Protein AF-A0AAD9Q6E2-F1 (afdb_monomer)

Secondary structure (DSSP, 8-state):
------SEE--TT-SS--EEEEEEEEEEEEEEEEE-EEETTEEEEEEEEEEEEE--TTS---EE-EETTEEPEEE--SSSS-EEEEEEEEEEEEEEEEEEEEESSS-EEEEEEEEEE-S-S--HHHHHHHHHTS--------------

Solvent-accessible surface area (backbone atoms only — not comparable to full-atom values): 8757 Å² total; per-residue (Å²): 136,87,74,78,84,72,50,52,65,47,61,70,86,53,90,79,48,69,52,77,49,74,65,90,45,56,28,31,38,35,34,40,35,38,22,23,29,76,56,101,86,51,67,20,17,38,30,25,30,34,43,34,33,13,75,41,89,83,80,44,80,69,42,70,44,58,58,97,86,38,80,41,73,43,83,50,29,94,50,56,57,75,31,77,46,79,49,94,59,45,69,20,20,27,44,33,45,32,68,74,42,51,43,60,85,35,49,18,33,28,77,48,81,39,65,50,68,49,87,81,54,79,46,71,68,57,56,50,50,62,61,70,70,52,78,81,76,81,78,82,86,82,83,90,86,88,87,131

Organism: Acropora cervicornis (NCBI:txid6130)

Mean predicted aligned error: 11.03 Å

Sequence (148 aa):
MGDWEDGWCSSVADTAPYFQVFFGYLTNVTAIETEGVVDGNTDAWVERYYLSTSNSSDQESFVNYTEGGELKIFEANENINGKNVSLNGTSAHYLRIHPVSYNGASACMRIALYGCDSEDFPSLGNLLQSVDDRPEKEENVFDPLYLG

Radius of gyration: 23.94 Å; Cα contacts (8 Å, |Δi|>4): 301; chains: 1; bounding box: 85×39×44 Å

Foldseek 3Di:
DDDDFQWDWDPLPDPKDKDKDFPQAFWKWWKKKKFWTDDDPDIKAQQKWWKWFAADNVPDDIDTDDDPNHRDMDGHDPGRGIDMDTDPIDTHRMMMIIGPDMPDSTHIIDMDIDTGGDPPDCPVVNVVVVVVPPDDPPDDDDDDDDDD

Nearest PDB structures (foldseek):
  1iqd-assembly1_C  TM=9.287E-01  e=1.037E-07  Homo sapiens
  6mf0-assembly2_A  TM=9.270E-01  e=3.379E-07  Sus scrofa
  4qdr-assembly1_A  TM=8.679E-01  e=3.969E-07  Homo sapiens
  4gz9-assembly1_A  TM=8.679E-01  e=4.662E-07  Mus musculus
  9eou-assembly1_A  TM=8.628E-01  e=1.691E-06  Homo sapiens

Structure (mmCIF, N/CA/C/O backbone):
data_AF-A0AAD9Q6E2-F1
#
_entry.id   AF-A0AAD9Q6E2-F1
#
loop_
_atom_site.group_PDB
_atom_site.id
_atom_site.type_symbol
_atom_site.label_atom_id
_atom_site.label_alt_id
_atom_site.label_comp_id
_atom_site.label_asym_id
_atom_site.label_entity_id
_atom_site.label_seq_id
_atom_site.pdbx_PDB_ins_code
_atom_site.Cartn_x
_atom_site.Cartn_y
_atom_site.Cartn_z
_atom_site.occupancy
_atom_site.B_iso_or_equiv
_atom_site.auth_seq_id
_atom_site.auth_comp_id
_atom_site.auth_asym_id
_atom_site.auth_atom_id
_atom_site.pdbx_PDB_model_num
ATOM 1 N N . MET A 1 1 ? -1.560 -14.604 -27.792 1.00 49.44 1 MET A N 1
ATOM 2 C CA . MET A 1 1 ? -2.164 -15.588 -26.874 1.00 49.44 1 MET A CA 1
ATOM 3 C C . MET A 1 1 ? -1.088 -15.957 -25.881 1.00 49.44 1 MET A C 1
ATOM 5 O O . MET A 1 1 ? 0.032 -16.199 -26.321 1.00 49.44 1 MET A O 1
ATOM 9 N N . GLY A 1 2 ? -1.451 -15.896 -24.604 1.00 40.59 2 GLY A N 1
ATOM 10 C CA . GLY A 1 2 ? -0.581 -15.756 -23.441 1.00 40.59 2 GLY A CA 1
ATOM 11 C C . GLY A 1 2 ? -0.673 -14.320 -22.923 1.00 40.59 2 GLY A C 1
ATOM 12 O O . GLY A 1 2 ? -0.318 -13.411 -23.665 1.00 40.59 2 GLY A O 1
ATOM 13 N N . ASP A 1 3 ? -1.170 -14.032 -21.731 1.00 50.19 3 ASP A N 1
ATOM 14 C CA . ASP A 1 3 ? -2.112 -14.706 -20.823 1.00 50.19 3 ASP A CA 1
ATOM 15 C C . ASP A 1 3 ? -2.446 -13.617 -19.779 1.00 50.19 3 ASP A C 1
ATOM 17 O O . ASP A 1 3 ? -1.586 -12.803 -19.471 1.00 50.19 3 ASP A O 1
ATOM 21 N N . TRP A 1 4 ? -3.703 -13.549 -19.351 1.00 43.28 4 TRP A N 1
ATOM 22 C CA . TRP A 1 4 ? -4.306 -12.736 -18.279 1.00 43.28 4 TRP A CA 1
ATOM 23 C C . TRP A 1 4 ? -3.365 -11.827 -17.462 1.00 43.28 4 TRP A C 1
ATOM 25 O O . TRP A 1 4 ? -2.493 -12.309 -16.749 1.00 43.28 4 TRP A O 1
ATOM 35 N N . GLU A 1 5 ? -3.613 -10.515 -17.532 1.00 61.94 5 GLU A N 1
ATOM 36 C CA . GLU A 1 5 ? -3.032 -9.484 -16.660 1.00 61.94 5 GLU A CA 1
ATOM 37 C C . GLU A 1 5 ? -3.256 -9.841 -15.184 1.00 61.94 5 GLU A C 1
ATOM 39 O O . GLU A 1 5 ? -4.322 -9.596 -14.617 1.00 61.94 5 GLU A O 1
ATOM 44 N N . ASP A 1 6 ? -2.265 -10.484 -14.574 1.00 77.50 6 ASP A N 1
ATOM 45 C CA . ASP A 1 6 ? -2.434 -11.197 -13.310 1.00 77.50 6 ASP A CA 1
ATOM 46 C C . ASP A 1 6 ? -2.179 -10.277 -12.105 1.00 77.50 6 ASP A C 1
ATOM 48 O O . ASP A 1 6 ? -1.481 -10.645 -11.174 1.00 77.50 6 ASP A O 1
ATOM 52 N N . GLY A 1 7 ? -2.680 -9.036 -12.102 1.00 89.00 7 GLY A N 1
ATOM 53 C CA . GLY A 1 7 ? -2.490 -8.120 -10.971 1.00 89.00 7 GLY A CA 1
ATOM 54 C C . GLY A 1 7 ? -3.114 -6.737 -11.138 1.00 89.00 7 GLY A C 1
ATOM 55 O O . GLY A 1 7 ? -3.715 -6.412 -12.158 1.00 89.00 7 GLY A O 1
ATOM 56 N N . TRP A 1 8 ? -2.990 -5.905 -10.103 1.00 94.38 8 TRP A N 1
ATOM 57 C CA . TRP A 1 8 ? -3.399 -4.503 -10.166 1.00 94.38 8 TRP A CA 1
ATOM 58 C C . TRP A 1 8 ? -2.222 -3.637 -10.598 1.00 94.38 8 TRP A C 1
ATOM 60 O O . TRP A 1 8 ? -1.153 -3.734 -10.001 1.00 94.38 8 TRP A O 1
ATOM 70 N N . CYS A 1 9 ? -2.447 -2.749 -11.565 1.00 94.00 9 CYS A N 1
ATOM 71 C CA . CYS A 1 9 ? -1.514 -1.700 -11.958 1.00 94.00 9 CYS A CA 1
ATOM 72 C C . CYS A 1 9 ? -2.187 -0.324 -11.886 1.00 94.00 9 CYS A C 1
ATOM 74 O O . CYS A 1 9 ? -3.336 -0.154 -12.304 1.00 94.00 9 CYS A O 1
ATOM 76 N N . SER A 1 10 ? -1.471 0.675 -11.373 1.00 95.50 10 SER A N 1
ATOM 7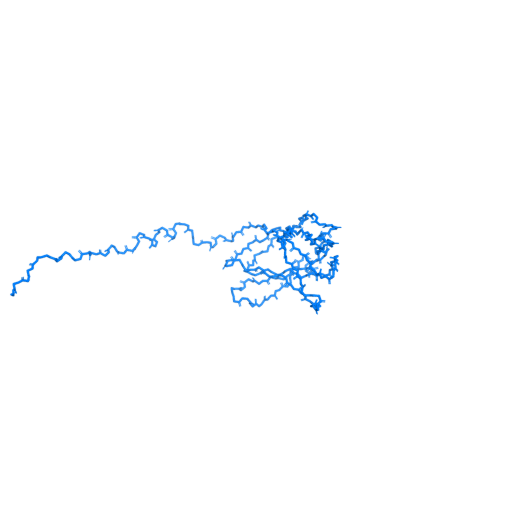7 C CA . SER A 1 10 ? -1.931 2.061 -11.380 1.00 95.50 10 SER A CA 1
ATOM 78 C C . SER A 1 10 ? -1.909 2.658 -12.788 1.00 95.50 10 SER A C 1
ATOM 80 O O . SER A 1 10 ? -1.176 2.212 -13.670 1.00 95.50 10 SER A O 1
ATOM 82 N N . SER A 1 11 ? -2.647 3.751 -12.989 1.00 95.19 11 SER A N 1
ATOM 83 C CA . SER A 1 11 ? -2.408 4.605 -14.154 1.00 95.19 11 SER A CA 1
ATOM 84 C C . SER A 1 11 ? -0.994 5.189 -14.087 1.00 95.19 11 SER A C 1
ATOM 86 O O . SER A 1 11 ? -0.562 5.647 -13.029 1.00 95.19 11 SER A O 1
ATOM 88 N N . VAL A 1 12 ? -0.296 5.243 -15.223 1.00 92.50 12 VAL A N 1
ATOM 89 C CA . VAL A 1 12 ? 1.026 5.891 -15.349 1.00 92.50 12 VAL A CA 1
ATOM 90 C C . VAL A 1 12 ? 0.984 7.401 -15.076 1.00 92.50 12 VAL A C 1
ATOM 92 O O . VAL A 1 12 ? 2.013 8.018 -14.826 1.00 92.50 12 VAL A O 1
ATOM 95 N N . ALA A 1 13 ? -0.202 8.014 -15.154 1.00 95.31 13 ALA A N 1
ATOM 96 C CA . ALA A 1 13 ? -0.404 9.438 -14.887 1.00 95.31 13 ALA A CA 1
ATOM 97 C C . ALA A 1 13 ? -0.802 9.729 -13.430 1.00 95.31 13 ALA A C 1
ATOM 99 O O . ALA A 1 13 ? -0.890 10.897 -13.050 1.00 95.31 13 ALA A O 1
ATOM 100 N N . ASP A 1 14 ? -1.083 8.695 -12.633 1.00 95.94 14 ASP A N 1
ATOM 101 C CA . ASP A 1 14 ? -1.470 8.856 -11.236 1.00 95.94 14 ASP A CA 1
ATOM 102 C C . ASP A 1 14 ? -0.224 9.025 -10.362 1.00 95.94 14 ASP A C 1
ATOM 104 O O . ASP A 1 14 ? 0.629 8.141 -10.275 1.00 95.94 14 ASP A O 1
ATOM 108 N N . THR A 1 15 ? -0.107 10.187 -9.725 1.00 94.62 15 THR A N 1
ATOM 109 C CA . THR A 1 15 ? 1.030 10.529 -8.866 1.00 94.62 15 THR A CA 1
ATOM 110 C C . THR A 1 15 ? 0.834 10.111 -7.411 1.00 94.62 15 THR A C 1
ATOM 112 O O . THR A 1 15 ? 1.783 10.198 -6.633 1.00 94.62 15 THR A O 1
ATOM 115 N N . ALA A 1 16 ? -0.369 9.676 -7.027 1.00 96.25 16 ALA A N 1
ATOM 116 C CA . ALA A 1 16 ? -0.681 9.210 -5.680 1.00 96.25 16 ALA A CA 1
ATOM 117 C C . ALA A 1 16 ? -1.679 8.035 -5.716 1.00 96.25 16 ALA A C 1
ATOM 119 O O . ALA A 1 16 ? -2.751 8.119 -5.103 1.00 96.25 16 ALA A O 1
ATOM 120 N N . PRO A 1 17 ? -1.347 6.940 -6.428 1.00 97.69 17 PRO A N 1
ATOM 121 C CA . PRO A 1 17 ? -2.261 5.824 -6.576 1.00 97.69 17 PRO A CA 1
ATOM 122 C C . PRO A 1 17 ? -2.422 5.074 -5.257 1.00 97.69 17 PRO A C 1
ATOM 124 O O . PRO A 1 17 ? -1.514 5.025 -4.427 1.00 97.69 17 PRO A O 1
ATOM 127 N N . TYR A 1 18 ? -3.566 4.421 -5.090 1.00 98.19 18 TYR A N 1
ATOM 128 C CA . TYR A 1 18 ? -3.760 3.445 -4.029 1.00 98.19 18 TYR A CA 1
ATOM 129 C C . TYR A 1 18 ? -4.600 2.274 -4.518 1.00 98.19 18 TYR A C 1
ATOM 131 O O . TYR A 1 18 ? -5.497 2.425 -5.347 1.00 98.19 18 TYR A O 1
ATOM 139 N N . PHE A 1 19 ? -4.336 1.107 -3.944 1.00 97.81 19 PHE A N 1
ATOM 140 C CA . PHE A 1 19 ? -5.206 -0.054 -4.060 1.00 97.81 19 PHE A CA 1
ATOM 141 C C . PHE A 1 19 ? -6.045 -0.172 -2.791 1.00 97.81 19 PHE A C 1
ATOM 143 O O . PHE A 1 19 ? -5.494 -0.075 -1.695 1.00 97.81 19 PHE A O 1
ATOM 150 N N . GLN A 1 20 ? -7.360 -0.362 -2.913 1.00 97.81 20 GLN A N 1
ATOM 151 C CA . GLN A 1 20 ? -8.268 -0.429 -1.767 1.00 97.81 20 GLN A CA 1
ATOM 152 C C . GLN A 1 20 ? -8.997 -1.769 -1.705 1.00 97.81 20 GLN A C 1
ATOM 154 O O . GLN A 1 20 ? -9.593 -2.203 -2.686 1.00 97.81 20 GLN A O 1
ATOM 159 N N . VAL A 1 21 ? -9.044 -2.344 -0.507 1.00 96.88 21 VAL A N 1
ATOM 160 C CA . VAL A 1 21 ? -9.884 -3.494 -0.170 1.00 96.88 21 VAL A CA 1
ATOM 161 C C . VAL A 1 21 ? -10.990 -3.058 0.783 1.00 96.88 21 VAL A C 1
ATOM 163 O O . VAL A 1 21 ? -10.747 -2.264 1.692 1.00 96.88 21 VAL A O 1
ATOM 166 N N . PHE A 1 22 ? -12.198 -3.577 0.563 1.00 95.81 22 PHE A N 1
ATOM 167 C CA . PHE A 1 22 ? -13.318 -3.510 1.498 1.00 95.81 22 PHE A CA 1
ATOM 168 C C . PHE A 1 22 ? -13.629 -4.921 1.993 1.00 95.81 22 PHE A C 1
ATOM 170 O O . PHE A 1 22 ? -13.904 -5.804 1.182 1.00 95.81 22 PHE A O 1
ATOM 177 N N . PHE A 1 23 ? -13.590 -5.129 3.306 1.00 93.56 23 PHE A N 1
ATOM 178 C CA . PHE A 1 23 ? -13.779 -6.452 3.905 1.00 93.56 23 PHE A CA 1
ATOM 179 C C . PHE A 1 23 ? -15.244 -6.789 4.219 1.00 93.56 23 PHE A C 1
ATOM 181 O O . PHE A 1 23 ? -15.552 -7.926 4.553 1.00 93.56 23 PHE A O 1
ATOM 188 N N . GLY A 1 24 ? -16.171 -5.827 4.143 1.00 90.75 24 GLY A N 1
ATOM 189 C CA . GLY A 1 24 ? -17.575 -6.026 4.536 1.00 90.75 24 GLY A CA 1
ATOM 190 C C . GLY A 1 24 ? -17.809 -5.921 6.046 1.00 90.75 24 GLY A C 1
ATOM 191 O O . GLY A 1 24 ? -18.733 -5.238 6.480 1.00 90.75 24 GLY A O 1
ATOM 192 N N . TYR A 1 25 ? -16.931 -6.512 6.848 1.00 89.19 25 TYR A N 1
ATOM 193 C CA . TYR A 1 25 ? -16.962 -6.501 8.311 1.00 89.19 25 TYR A CA 1
ATOM 194 C C . TYR A 1 25 ? -15.610 -6.059 8.884 1.00 89.19 25 TYR A C 1
ATOM 196 O O . TYR A 1 25 ? -14.599 -5.996 8.176 1.00 89.19 25 TYR A O 1
ATOM 204 N N . LEU A 1 26 ? -15.593 -5.724 10.174 1.00 92.38 26 LEU A N 1
ATOM 205 C CA . LEU A 1 26 ? -14.374 -5.299 10.845 1.00 92.38 26 LEU A CA 1
ATOM 206 C C . LEU A 1 26 ? -13.393 -6.481 10.917 1.00 92.38 26 LEU A C 1
ATOM 208 O O . LEU A 1 26 ? -13.646 -7.495 11.567 1.00 92.38 26 LEU A O 1
ATOM 212 N N . THR A 1 27 ? -12.277 -6.352 10.204 1.00 93.50 27 THR A N 1
ATOM 213 C CA . THR A 1 27 ? -11.313 -7.439 9.993 1.00 93.50 27 THR A CA 1
ATOM 214 C C . THR A 1 27 ? -9.972 -7.057 10.577 1.00 93.50 27 THR A C 1
ATOM 216 O O . THR A 1 27 ? -9.441 -5.996 10.251 1.00 93.50 27 THR A O 1
ATOM 219 N N . ASN A 1 28 ? -9.409 -7.908 11.431 1.00 95.12 28 ASN A N 1
ATOM 220 C CA . ASN A 1 28 ? -8.074 -7.726 11.976 1.00 95.12 28 ASN A CA 1
ATOM 221 C C . ASN A 1 28 ? -7.022 -8.293 11.018 1.00 95.12 28 ASN A C 1
ATOM 223 O O . ASN A 1 28 ? -6.785 -9.499 10.975 1.00 95.12 28 ASN A O 1
ATOM 227 N N . VAL A 1 29 ? -6.368 -7.410 10.270 1.00 96.19 29 VAL A N 1
ATOM 228 C CA . VAL A 1 29 ? -5.290 -7.753 9.338 1.00 96.19 29 VAL A CA 1
ATOM 229 C C . VAL A 1 29 ? -3.966 -7.838 10.095 1.00 96.19 29 VAL A C 1
ATOM 231 O O . VAL A 1 29 ? -3.598 -6.925 10.837 1.00 96.19 29 VAL A O 1
ATOM 234 N N . THR A 1 30 ? -3.237 -8.935 9.905 1.00 96.44 30 THR A N 1
ATOM 235 C CA . THR A 1 30 ? -1.987 -9.234 10.623 1.00 96.44 30 THR A CA 1
ATOM 236 C C . THR A 1 30 ? -0.783 -9.372 9.705 1.00 96.44 30 THR A C 1
ATOM 238 O O . THR A 1 30 ? 0.345 -9.187 10.155 1.00 96.44 30 THR A O 1
ATOM 241 N N . ALA A 1 31 ? -0.989 -9.693 8.430 1.00 97.44 31 ALA A N 1
ATOM 242 C CA . ALA A 1 31 ? 0.084 -9.718 7.448 1.00 97.44 31 ALA A CA 1
ATOM 243 C C . ALA A 1 31 ? -0.440 -9.420 6.045 1.00 97.44 31 ALA A C 1
ATOM 245 O O . ALA A 1 31 ? -1.615 -9.632 5.740 1.00 97.44 31 ALA A O 1
ATOM 246 N N . ILE A 1 32 ? 0.462 -8.937 5.199 1.00 98.19 32 ILE A N 1
ATOM 247 C CA . ILE A 1 32 ? 0.215 -8.685 3.784 1.00 98.19 32 ILE A CA 1
ATOM 248 C C . ILE A 1 32 ? 1.346 -9.341 3.003 1.00 98.19 32 ILE A C 1
ATOM 250 O O . ILE A 1 32 ? 2.517 -9.076 3.279 1.00 98.19 32 ILE A O 1
ATOM 254 N N . GLU A 1 33 ? 0.994 -10.163 2.023 1.00 98.31 33 GLU A N 1
ATOM 255 C CA . G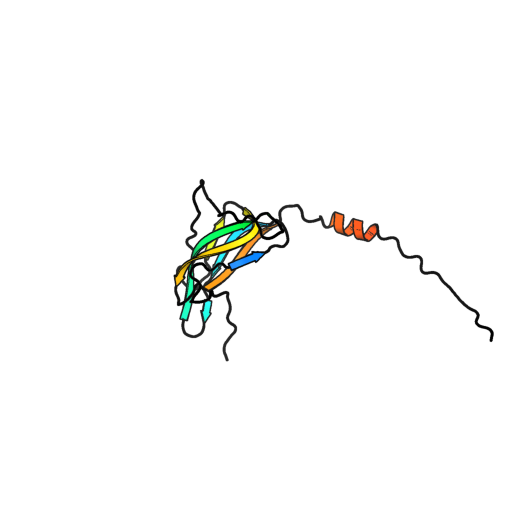LU A 1 33 ? 1.905 -10.549 0.951 1.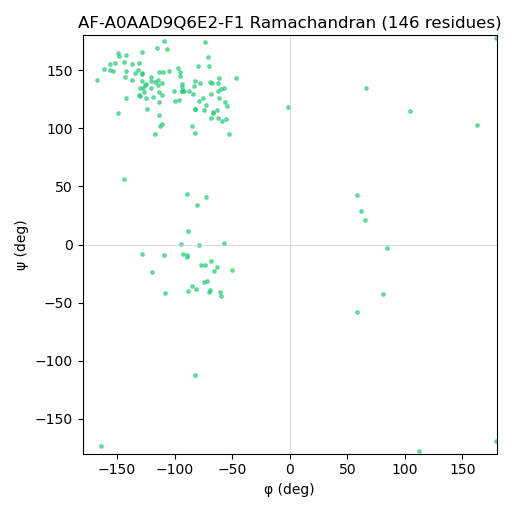00 98.31 33 GLU A CA 1
ATOM 256 C C . GLU A 1 33 ? 1.693 -9.614 -0.223 1.00 98.31 33 GLU A C 1
ATOM 258 O O . GLU A 1 33 ? 0.556 -9.403 -0.653 1.00 98.31 33 GLU A O 1
ATOM 263 N N . THR A 1 34 ? 2.782 -9.086 -0.763 1.00 97.88 34 THR A N 1
ATOM 264 C CA . THR A 1 34 ? 2.771 -8.436 -2.069 1.00 97.88 34 THR A CA 1
ATOM 265 C C . THR A 1 34 ? 3.677 -9.201 -3.014 1.00 97.88 34 THR A C 1
ATOM 267 O O . THR A 1 34 ? 4.744 -9.673 -2.622 1.00 97.88 34 THR A O 1
ATOM 270 N N . GLU A 1 35 ? 3.252 -9.347 -4.259 1.00 96.31 35 GLU A N 1
ATOM 271 C CA . GLU A 1 35 ? 3.992 -10.015 -5.327 1.00 96.31 35 GLU A CA 1
ATOM 272 C C . GLU A 1 35 ? 3.974 -9.120 -6.576 1.00 96.31 35 GLU A C 1
ATOM 274 O O . GLU A 1 35 ? 3.045 -8.332 -6.766 1.00 96.31 35 GLU A O 1
ATOM 279 N N . GLY A 1 36 ? 5.008 -9.184 -7.415 1.00 95.06 36 GLY A N 1
ATOM 280 C CA . GLY A 1 36 ? 5.055 -8.411 -8.656 1.00 95.06 36 GLY A CA 1
ATOM 281 C C . GLY A 1 36 ? 4.124 -8.960 -9.738 1.00 95.06 36 GLY A C 1
ATOM 282 O O . GLY A 1 36 ? 3.511 -10.019 -9.594 1.00 95.06 36 GLY A O 1
ATOM 283 N N . VAL A 1 37 ? 4.037 -8.238 -10.848 1.00 92.88 37 VAL A N 1
ATOM 284 C CA . VAL A 1 37 ? 3.308 -8.623 -12.060 1.00 92.88 37 VAL A CA 1
ATOM 285 C C . VAL A 1 37 ? 4.315 -8.817 -13.191 1.00 92.88 37 VAL A C 1
ATOM 287 O O . VAL A 1 37 ? 5.291 -8.071 -13.296 1.00 92.88 37 VAL A O 1
ATOM 290 N N . VAL A 1 38 ? 4.073 -9.827 -14.026 1.00 88.44 38 VAL A N 1
ATOM 291 C CA . VAL A 1 38 ? 4.837 -10.094 -15.248 1.00 88.44 38 VAL A CA 1
ATOM 292 C C . VAL A 1 38 ? 3.898 -9.872 -16.426 1.00 88.44 38 VAL A C 1
ATOM 294 O O . VAL A 1 38 ? 2.970 -10.655 -16.613 1.00 88.44 38 VAL A O 1
ATOM 297 N N . ASP A 1 39 ? 4.136 -8.832 -17.225 1.00 73.81 39 ASP A N 1
ATOM 298 C CA . ASP A 1 39 ? 3.418 -8.624 -18.487 1.00 73.81 39 ASP A CA 1
ATOM 299 C C . ASP A 1 39 ? 4.399 -8.688 -19.658 1.00 73.81 39 ASP A C 1
ATOM 301 O O . ASP A 1 39 ? 5.062 -7.700 -19.974 1.00 73.81 39 ASP A O 1
ATOM 305 N N . GLY A 1 40 ? 4.501 -9.878 -20.268 1.00 70.00 40 GLY A N 1
ATOM 306 C CA . GLY A 1 40 ? 5.119 -10.177 -21.569 1.00 70.00 40 GLY A CA 1
ATOM 307 C C . GLY A 1 40 ? 6.601 -9.817 -21.755 1.00 70.00 40 GLY A C 1
ATOM 308 O O . GLY A 1 40 ? 7.409 -10.676 -22.097 1.00 70.00 40 GLY A O 1
ATOM 309 N N . ASN A 1 41 ? 6.951 -8.545 -21.578 1.00 69.25 41 ASN A N 1
ATOM 310 C CA . ASN A 1 41 ? 8.270 -7.954 -21.772 1.00 69.25 41 ASN A CA 1
ATOM 311 C C . ASN A 1 41 ? 8.770 -7.133 -20.572 1.00 69.25 41 ASN A C 1
ATOM 313 O O . ASN A 1 41 ? 9.907 -6.658 -20.616 1.00 69.25 41 ASN A O 1
ATOM 317 N N . THR A 1 42 ? 7.956 -6.865 -19.548 1.00 78.88 42 THR A N 1
ATOM 318 C CA . THR A 1 42 ? 8.385 -6.029 -18.417 1.00 78.88 42 THR A CA 1
ATOM 319 C C . THR A 1 42 ? 7.827 -6.544 -17.101 1.00 78.88 42 THR A C 1
ATOM 321 O O . THR A 1 42 ? 6.621 -6.707 -16.932 1.00 78.88 42 THR A O 1
ATOM 324 N N . ASP A 1 43 ? 8.742 -6.765 -16.166 1.00 91.31 43 ASP A N 1
ATOM 325 C CA . ASP A 1 43 ? 8.427 -7.073 -14.783 1.00 91.31 43 ASP A CA 1
ATOM 326 C C . ASP A 1 43 ? 8.162 -5.762 -14.033 1.00 91.31 43 ASP A C 1
ATOM 328 O O . ASP A 1 43 ? 8.908 -4.792 -14.190 1.00 91.31 43 ASP A O 1
ATOM 332 N N . ALA A 1 44 ? 7.117 -5.729 -13.209 1.00 94.44 44 ALA A N 1
ATOM 333 C CA . ALA A 1 44 ? 6.783 -4.569 -12.389 1.00 94.44 44 ALA A CA 1
ATOM 334 C C . ALA A 1 44 ? 6.399 -4.997 -10.971 1.00 94.44 44 ALA A C 1
ATOM 336 O O . ALA A 1 44 ? 5.742 -6.018 -10.771 1.00 94.44 44 ALA A O 1
ATOM 337 N N . TRP A 1 45 ? 6.806 -4.224 -9.967 1.00 96.88 45 TRP A N 1
ATOM 338 C CA . TRP A 1 45 ? 6.491 -4.514 -8.566 1.00 96.88 45 TRP A CA 1
ATOM 339 C C . TRP A 1 45 ? 6.542 -3.257 -7.700 1.00 96.88 45 TRP A C 1
ATOM 341 O O . TRP A 1 45 ? 7.328 -2.341 -7.947 1.00 96.88 45 TRP A O 1
ATOM 351 N N . VAL A 1 46 ? 5.731 -3.221 -6.643 1.00 98.19 46 VAL A N 1
ATOM 352 C CA . VAL A 1 46 ? 5.822 -2.193 -5.599 1.00 98.19 46 VAL A CA 1
ATOM 353 C C . VAL A 1 46 ? 6.975 -2.523 -4.652 1.00 98.19 46 VAL A C 1
ATOM 355 O O . VAL A 1 46 ? 7.012 -3.590 -4.048 1.00 98.19 46 VAL A O 1
ATOM 358 N N . GLU A 1 47 ? 7.913 -1.593 -4.493 1.00 98.44 47 GLU A N 1
ATOM 359 C CA . GLU A 1 47 ? 9.094 -1.775 -3.641 1.00 98.44 47 GLU A CA 1
ATOM 360 C C . GLU A 1 47 ? 8.831 -1.351 -2.201 1.00 98.44 47 GLU A C 1
ATOM 362 O O . GLU A 1 47 ? 9.274 -2.000 -1.259 1.00 98.44 47 GLU A O 1
ATOM 367 N N . ARG A 1 48 ? 8.104 -0.245 -2.022 1.00 98.69 48 ARG A N 1
ATOM 368 C CA . ARG A 1 48 ? 7.760 0.303 -0.710 1.00 98.69 48 ARG A CA 1
ATOM 369 C C . ARG A 1 48 ? 6.358 0.870 -0.731 1.00 98.69 48 ARG A C 1
ATOM 371 O O . ARG A 1 48 ? 5.963 1.487 -1.720 1.00 98.69 48 ARG A O 1
ATOM 378 N N . TYR A 1 49 ? 5.631 0.728 0.369 1.00 98.81 49 TYR A N 1
ATOM 379 C CA . TYR A 1 49 ? 4.309 1.328 0.533 1.00 98.81 49 TYR A CA 1
ATOM 380 C C . TYR A 1 49 ? 4.031 1.707 1.987 1.00 98.81 49 TYR A C 1
ATOM 382 O O . TYR A 1 49 ? 4.675 1.209 2.909 1.00 98.81 49 TYR A O 1
ATOM 390 N N . TYR A 1 50 ? 3.038 2.566 2.198 1.00 98.75 50 TYR A N 1
ATOM 391 C CA . TYR A 1 50 ? 2.381 2.716 3.497 1.00 98.75 50 TYR A CA 1
ATOM 392 C C . TYR A 1 50 ? 0.918 2.296 3.399 1.00 98.75 50 TYR A C 1
ATOM 394 O O . TYR A 1 50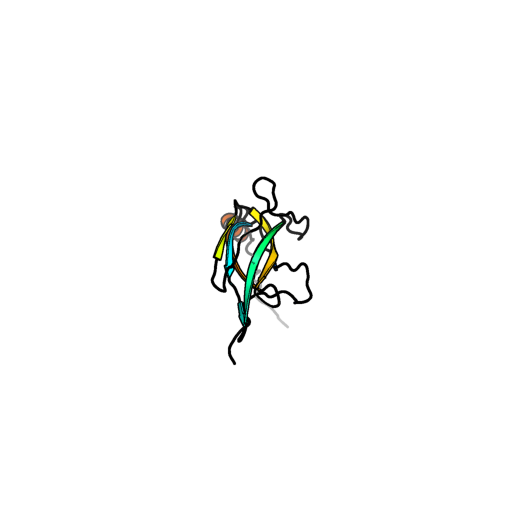 ? 0.382 2.095 2.306 1.00 98.75 50 TYR A O 1
ATOM 402 N N . LEU A 1 51 ? 0.273 2.164 4.555 1.00 98.62 51 LEU A N 1
ATOM 403 C CA . LEU A 1 51 ? -1.134 1.806 4.642 1.00 98.62 51 LEU A CA 1
ATOM 404 C C . LEU A 1 51 ? -1.955 2.956 5.212 1.00 98.62 51 LEU A C 1
ATOM 406 O O . LEU A 1 51 ? -1.494 3.684 6.094 1.00 98.62 51 LEU A O 1
ATOM 410 N N . SER A 1 52 ? -3.203 3.062 4.769 1.00 98.50 52 SER A N 1
ATOM 411 C CA . SER A 1 52 ? -4.238 3.750 5.535 1.00 98.50 52 SER A CA 1
ATOM 412 C C . SER A 1 52 ? -5.462 2.864 5.690 1.00 98.50 52 SER A C 1
ATOM 414 O O . SER A 1 52 ? -5.777 2.060 4.812 1.00 98.50 52 SER A O 1
ATOM 416 N N . THR A 1 53 ? -6.146 2.984 6.818 1.00 97.69 53 THR A N 1
ATOM 417 C CA . THR A 1 53 ? -7.297 2.150 7.147 1.00 97.69 53 THR A CA 1
ATOM 418 C C . THR A 1 53 ? -8.473 2.981 7.613 1.00 97.69 53 THR A C 1
ATOM 420 O O . THR A 1 53 ? -8.315 4.109 8.075 1.00 97.69 53 THR A O 1
ATOM 423 N N . SER A 1 54 ? -9.668 2.423 7.467 1.00 97.00 54 SER A N 1
ATOM 424 C CA . SER A 1 54 ? -10.880 2.962 8.068 1.00 97.00 54 SER A CA 1
ATOM 425 C C . SER A 1 54 ? -11.634 1.865 8.800 1.00 97.00 54 SER A C 1
ATOM 427 O O . SER A 1 54 ? -11.846 0.776 8.259 1.00 97.00 54 SER A O 1
ATOM 429 N N . ASN A 1 55 ? -12.079 2.188 10.012 1.00 94.06 55 ASN A N 1
ATOM 430 C CA . ASN A 1 55 ? -12.952 1.341 10.823 1.00 94.06 55 ASN A CA 1
ATOM 431 C C . ASN A 1 55 ? -14.428 1.715 10.635 1.00 94.06 55 ASN A C 1
ATOM 433 O O . ASN A 1 55 ? -15.287 1.108 11.263 1.00 94.06 55 ASN A O 1
ATOM 437 N N . SER A 1 56 ? -14.729 2.712 9.797 1.00 92.62 56 SER A N 1
ATOM 438 C CA . SER A 1 56 ? -16.098 3.037 9.406 1.00 92.62 56 SER A CA 1
ATOM 439 C C . SER A 1 56 ? -16.546 2.120 8.270 1.00 92.62 56 SER A C 1
ATOM 441 O O . SER A 1 56 ? -15.781 1.849 7.342 1.00 92.62 56 SER A O 1
ATOM 443 N N . SER A 1 57 ? -17.802 1.677 8.314 1.00 90.44 57 SER A N 1
ATOM 444 C CA . SER A 1 57 ? -18.412 0.923 7.213 1.00 90.44 57 SER A CA 1
ATOM 445 C C . SER A 1 57 ? -18.753 1.808 6.001 1.00 90.44 57 SER A C 1
ATOM 447 O O . SER A 1 57 ? -18.835 1.300 4.883 1.00 90.44 57 SER A O 1
ATOM 449 N N . ASP A 1 58 ? -18.806 3.131 6.186 1.00 92.19 58 ASP A N 1
ATOM 450 C CA . ASP A 1 58 ? -19.208 4.116 5.169 1.00 92.19 58 ASP A CA 1
ATOM 451 C C . ASP A 1 58 ? -18.050 4.627 4.283 1.00 92.19 58 ASP A C 1
ATOM 453 O O . ASP A 1 58 ? -18.210 5.594 3.545 1.00 92.19 58 ASP A O 1
ATOM 457 N N . GLN A 1 59 ? -16.867 3.998 4.333 1.00 91.75 59 GLN A N 1
ATOM 458 C CA . GLN A 1 59 ? -15.678 4.405 3.558 1.00 91.75 59 GLN A CA 1
ATOM 459 C C . GLN A 1 59 ? -15.160 5.824 3.891 1.00 91.75 59 GLN A C 1
ATOM 461 O O . GLN A 1 59 ? -14.539 6.497 3.067 1.00 91.75 59 GLN A O 1
ATOM 466 N N . GLU A 1 60 ? -15.365 6.285 5.122 1.00 91.00 60 GLU A N 1
ATOM 467 C CA . GLU A 1 60 ? -14.903 7.596 5.595 1.00 91.00 60 GLU A CA 1
ATOM 468 C C . GLU A 1 60 ? -13.745 7.479 6.596 1.00 91.00 60 GLU A C 1
ATOM 470 O O . GLU A 1 60 ? -13.372 6.384 7.000 1.00 91.00 60 GLU A O 1
ATOM 475 N N . SER A 1 61 ? -13.164 8.604 7.022 1.00 94.06 61 SER A N 1
ATOM 476 C CA . SER A 1 61 ? -12.237 8.657 8.171 1.00 94.06 61 SER A CA 1
ATOM 477 C C . SER A 1 61 ? -10.988 7.767 8.063 1.00 94.06 61 SER A C 1
ATOM 479 O O . SER A 1 61 ? -10.585 7.137 9.040 1.00 94.06 61 SER A O 1
ATOM 481 N N . PHE A 1 62 ? -10.349 7.727 6.890 1.00 97.62 62 PHE A N 1
ATOM 482 C CA . PHE A 1 62 ? -9.080 7.014 6.736 1.00 97.62 62 PHE A CA 1
ATOM 483 C C . PHE A 1 62 ? -7.982 7.617 7.616 1.00 97.62 62 PHE A C 1
ATOM 485 O O . PHE A 1 62 ? -7.736 8.824 7.584 1.00 97.62 62 PHE A O 1
ATOM 492 N N . VAL A 1 63 ? -7.279 6.753 8.340 1.00 97.44 63 VAL A N 1
ATOM 493 C CA . VAL A 1 63 ? -6.111 7.091 9.153 1.00 97.44 63 VAL A CA 1
ATOM 494 C C . VAL A 1 63 ? -4.903 6.299 8.677 1.00 97.44 63 VAL A C 1
ATOM 496 O O . VAL A 1 63 ? -5.027 5.153 8.252 1.00 97.44 63 VAL A O 1
ATOM 499 N N . ASN A 1 64 ? -3.722 6.908 8.721 1.00 98.31 64 ASN A N 1
ATOM 500 C CA . ASN A 1 64 ? -2.495 6.208 8.362 1.00 98.31 64 ASN A CA 1
ATOM 501 C C . ASN A 1 64 ? -2.156 5.147 9.409 1.00 98.31 64 ASN A C 1
ATOM 503 O O . ASN A 1 64 ? -2.264 5.393 10.612 1.00 98.31 64 ASN A O 1
ATOM 507 N N . TYR A 1 65 ? -1.689 3.991 8.945 1.00 98.06 65 TYR A N 1
ATOM 508 C CA . TYR A 1 65 ? -1.123 2.980 9.824 1.00 98.06 65 TYR A CA 1
ATOM 509 C C . TYR A 1 65 ? 0.205 3.484 10.396 1.00 98.06 65 TYR A C 1
ATOM 511 O O . TYR A 1 65 ? 1.087 3.944 9.662 1.00 98.06 65 TYR A O 1
ATOM 519 N N . THR A 1 66 ? 0.341 3.404 11.717 1.00 97.44 66 THR A N 1
ATOM 520 C CA . THR A 1 66 ? 1.530 3.866 12.432 1.00 97.44 66 THR A CA 1
ATOM 521 C C . THR A 1 66 ? 2.059 2.783 13.359 1.00 97.44 66 THR A C 1
ATOM 523 O O . THR A 1 66 ? 1.299 2.005 13.934 1.00 97.44 66 THR A O 1
ATOM 526 N N . GLU A 1 67 ? 3.376 2.751 13.533 1.00 96.38 67 GLU A N 1
ATOM 527 C CA . GLU A 1 67 ? 4.050 1.928 14.536 1.00 96.38 67 GLU A CA 1
ATOM 528 C C . GLU A 1 67 ? 4.927 2.847 15.385 1.00 96.38 67 GLU A C 1
ATOM 530 O O . GLU A 1 67 ? 5.722 3.620 14.857 1.00 96.38 67 GLU A O 1
ATOM 535 N N . GLY A 1 68 ? 4.758 2.816 16.709 1.00 94.31 68 GLY A N 1
ATOM 536 C CA . GLY A 1 68 ? 5.481 3.735 17.598 1.00 94.31 68 GLY A CA 1
ATOM 537 C C . GLY A 1 68 ? 5.110 5.214 17.413 1.00 94.31 68 GLY A C 1
ATOM 538 O O . GLY A 1 68 ? 5.893 6.079 17.787 1.00 94.31 68 GLY A O 1
ATOM 539 N N . GLY A 1 69 ? 3.932 5.505 16.845 1.00 94.75 69 GLY A N 1
ATOM 540 C CA . GLY A 1 69 ? 3.456 6.868 16.572 1.00 94.75 69 GLY A CA 1
ATOM 541 C C . GLY A 1 69 ? 3.946 7.466 15.250 1.00 94.75 69 GLY A C 1
ATOM 542 O O . GLY A 1 69 ? 3.510 8.553 14.886 1.00 94.75 69 GLY A O 1
ATOM 543 N N . GLU A 1 70 ? 4.793 6.751 14.512 1.00 97.38 70 GLU A N 1
ATOM 544 C CA . GLU A 1 70 ? 5.341 7.189 13.229 1.00 97.38 70 GLU A CA 1
ATOM 545 C C . GLU A 1 70 ? 4.675 6.451 12.067 1.00 97.38 70 GLU A C 1
ATOM 547 O O . GLU A 1 70 ? 4.270 5.292 12.200 1.00 97.38 70 GLU A O 1
ATOM 552 N N . LEU A 1 71 ? 4.576 7.114 10.908 1.00 98.19 71 LEU A N 1
ATOM 553 C CA . LEU A 1 71 ? 4.077 6.488 9.682 1.00 98.19 71 LEU A CA 1
ATOM 554 C C . LEU A 1 71 ? 4.914 5.250 9.358 1.00 98.19 71 LEU A C 1
ATOM 556 O O . LEU A 1 71 ? 6.126 5.340 9.151 1.00 98.19 71 LEU A O 1
ATOM 560 N N . LYS A 1 72 ? 4.256 4.097 9.256 1.00 98.31 72 LYS A N 1
ATOM 561 C CA . LYS A 1 72 ? 4.943 2.866 8.892 1.00 98.31 72 LYS A CA 1
ATOM 562 C C . LYS A 1 72 ? 5.100 2.771 7.376 1.00 98.31 72 LYS A C 1
ATOM 564 O O . LYS A 1 72 ? 4.118 2.646 6.647 1.00 98.31 72 LYS A O 1
ATOM 569 N N . ILE A 1 73 ? 6.353 2.771 6.926 1.00 98.56 73 ILE A N 1
ATOM 570 C CA . ILE A 1 73 ? 6.742 2.401 5.564 1.00 98.56 73 ILE A CA 1
ATOM 571 C C . ILE A 1 73 ? 7.165 0.933 5.577 1.00 98.56 73 ILE A C 1
ATOM 573 O O . ILE A 1 73 ? 8.025 0.532 6.365 1.00 98.56 73 ILE A O 1
ATOM 577 N N . PHE A 1 74 ? 6.537 0.129 4.730 1.00 98.50 74 PHE A N 1
ATOM 578 C CA . PHE A 1 74 ? 6.860 -1.276 4.540 1.00 98.50 74 PHE A CA 1
ATOM 579 C C . PHE A 1 74 ? 7.840 -1.434 3.383 1.00 98.50 74 P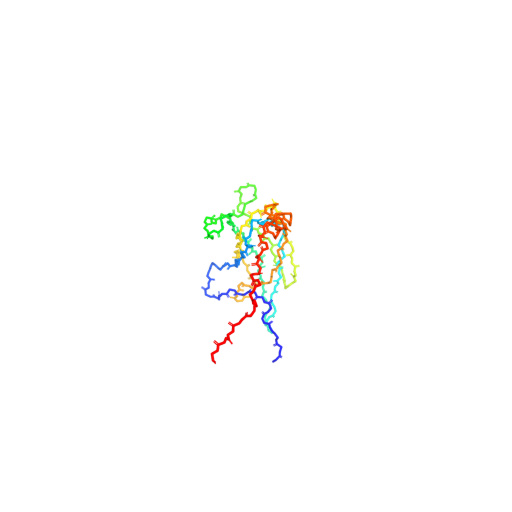HE A C 1
ATOM 581 O O . PHE A 1 74 ? 7.614 -0.898 2.299 1.00 98.50 74 PHE A O 1
ATOM 588 N N . GLU A 1 75 ? 8.901 -2.203 3.617 1.00 98.25 75 GLU A N 1
ATOM 589 C CA . GLU A 1 75 ? 9.813 -2.683 2.578 1.00 98.25 75 GLU A CA 1
ATOM 590 C C . GLU A 1 75 ? 9.188 -3.922 1.926 1.00 98.25 75 GLU A C 1
ATOM 592 O O . GLU A 1 75 ? 9.276 -5.029 2.464 1.00 98.25 75 GLU A O 1
ATOM 597 N N . ALA A 1 76 ? 8.512 -3.704 0.799 1.00 97.19 76 ALA A N 1
ATOM 598 C CA . ALA A 1 76 ? 7.735 -4.684 0.053 1.00 97.19 76 ALA A CA 1
ATOM 599 C C . ALA A 1 76 ? 8.650 -5.522 -0.850 1.00 97.19 76 ALA A C 1
ATOM 601 O O . ALA A 1 76 ? 9.458 -6.289 -0.333 1.00 97.19 76 ALA A O 1
ATOM 602 N N . ASN A 1 77 ? 8.570 -5.414 -2.175 1.00 98.00 77 ASN A N 1
ATOM 603 C CA . ASN A 1 77 ? 9.257 -6.329 -3.084 1.00 98.00 77 ASN A CA 1
ATOM 604 C C . ASN A 1 77 ? 10.622 -5.817 -3.572 1.00 98.00 77 ASN A C 1
ATOM 606 O O . ASN A 1 77 ? 10.837 -4.630 -3.781 1.00 98.00 77 ASN A O 1
ATOM 610 N N . GLU A 1 78 ? 11.540 -6.750 -3.819 1.00 97.25 78 GLU A N 1
ATOM 611 C CA . GLU A 1 78 ? 12.839 -6.491 -4.472 1.00 97.25 78 GLU A CA 1
ATOM 612 C C . GLU A 1 78 ? 12.893 -7.079 -5.894 1.00 97.25 78 GLU A C 1
ATOM 614 O O . GLU A 1 78 ? 13.853 -6.873 -6.633 1.00 97.25 78 GLU A O 1
ATOM 619 N N . ASN A 1 79 ? 11.881 -7.868 -6.251 1.00 94.88 79 ASN A N 1
ATOM 620 C CA . ASN A 1 79 ? 11.711 -8.578 -7.512 1.00 94.88 79 ASN A CA 1
ATOM 621 C C . ASN A 1 79 ? 10.240 -9.014 -7.634 1.00 94.88 79 ASN A C 1
ATOM 623 O O . ASN A 1 79 ? 9.417 -8.689 -6.781 1.00 94.88 79 ASN A O 1
ATOM 627 N N . ILE A 1 80 ? 9.908 -9.791 -8.662 1.00 93.81 80 ILE A N 1
ATOM 628 C CA . ILE A 1 80 ? 8.534 -10.243 -8.898 1.00 93.81 80 ILE A CA 1
ATOM 629 C C . ILE A 1 80 ? 7.981 -11.242 -7.873 1.00 93.81 80 ILE A C 1
ATOM 631 O O . ILE A 1 80 ? 6.779 -11.459 -7.884 1.00 93.81 80 ILE A O 1
ATOM 635 N N . ASN A 1 81 ? 8.798 -11.860 -7.015 1.00 95.00 81 ASN A N 1
ATOM 636 C CA . ASN A 1 81 ? 8.344 -12.913 -6.101 1.00 95.00 81 ASN A CA 1
ATOM 637 C C . ASN A 1 81 ? 7.643 -12.343 -4.863 1.00 95.00 81 ASN A C 1
ATOM 639 O O . ASN A 1 81 ? 7.947 -11.233 -4.421 1.00 95.00 81 ASN A O 1
ATOM 643 N N . GLY A 1 82 ? 6.754 -13.147 -4.273 1.00 93.44 82 GLY A N 1
ATOM 644 C CA . GLY A 1 82 ? 5.982 -12.788 -3.087 1.00 93.44 82 GLY A CA 1
ATOM 645 C C . GLY A 1 82 ? 6.864 -12.461 -1.883 1.00 93.44 82 GLY A C 1
ATOM 646 O O . GLY A 1 82 ? 7.803 -13.194 -1.559 1.00 93.44 82 GLY A O 1
ATOM 647 N N . LYS A 1 83 ? 6.553 -11.356 -1.200 1.00 97.56 83 LYS A N 1
ATOM 648 C CA . LYS A 1 83 ? 7.184 -10.952 0.059 1.00 97.56 83 LYS A CA 1
ATOM 649 C C . LYS A 1 83 ? 6.119 -10.592 1.082 1.00 97.56 83 LYS A C 1
ATOM 651 O O . LYS A 1 83 ? 5.225 -9.791 0.828 1.00 97.56 83 LYS A O 1
ATOM 656 N N . ASN A 1 84 ? 6.256 -11.198 2.256 1.00 97.06 84 ASN A N 1
ATOM 657 C CA . ASN A 1 84 ? 5.362 -11.007 3.385 1.00 97.06 84 ASN A CA 1
ATOM 658 C C . ASN A 1 84 ? 5.877 -9.912 4.317 1.00 97.06 84 ASN A C 1
ATOM 660 O O . ASN A 1 84 ? 7.048 -9.910 4.703 1.00 97.06 84 ASN A O 1
ATOM 664 N N . VAL A 1 85 ? 4.975 -9.032 4.741 1.00 97.31 85 VAL A N 1
ATOM 665 C CA . VAL A 1 85 ? 5.202 -8.081 5.829 1.00 97.31 85 VAL A CA 1
ATOM 666 C C . VAL A 1 85 ? 4.178 -8.309 6.933 1.00 97.31 85 VAL A C 1
ATOM 668 O O . VAL A 1 85 ? 3.012 -8.602 6.677 1.00 97.31 85 VAL A O 1
ATOM 671 N N . SER A 1 86 ? 4.625 -8.205 8.182 1.00 97.06 86 SER A N 1
ATOM 672 C CA . SER A 1 86 ? 3.761 -8.342 9.358 1.00 97.06 86 SER A CA 1
ATOM 673 C C . SER A 1 86 ? 3.290 -6.976 9.838 1.00 97.06 86 SER A C 1
ATOM 675 O O . SER A 1 86 ? 4.041 -6.004 9.783 1.00 97.06 86 SER A O 1
ATOM 677 N N . LEU A 1 87 ? 2.056 -6.929 10.329 1.00 95.31 87 LEU A N 1
ATOM 678 C CA . LEU A 1 87 ? 1.459 -5.780 10.994 1.00 95.31 87 LEU A CA 1
ATOM 679 C C . LEU A 1 87 ? 1.305 -6.112 12.481 1.00 95.31 87 LEU A C 1
ATOM 681 O O . LEU A 1 87 ? 0.991 -7.248 12.840 1.00 95.31 87 LEU A O 1
ATOM 685 N N . ASN A 1 88 ? 1.406 -5.106 13.349 1.00 92.94 88 ASN A N 1
ATOM 686 C CA . ASN A 1 88 ? 1.053 -5.216 14.773 1.00 92.94 88 ASN A CA 1
ATOM 687 C C . ASN A 1 88 ? -0.473 -5.280 15.009 1.00 92.94 88 ASN A C 1
ATOM 689 O O . ASN A 1 88 ? -0.981 -4.643 15.928 1.00 92.94 88 ASN A O 1
ATOM 693 N N . GLY A 1 89 ? -1.199 -6.018 14.164 1.00 85.19 89 GLY A N 1
ATOM 694 C CA . GLY A 1 89 ? -2.659 -6.071 14.134 1.00 85.19 89 GLY A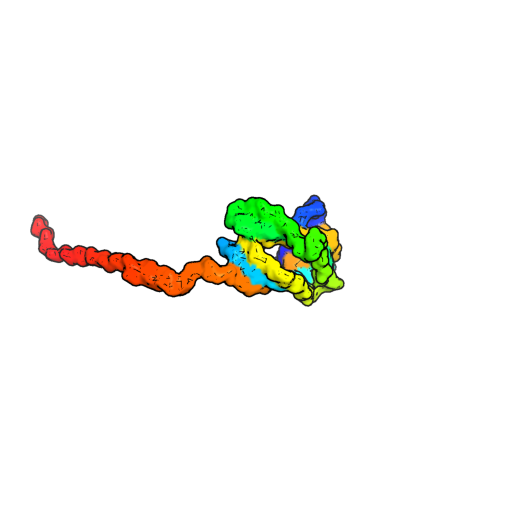 CA 1
ATOM 695 C C . GLY A 1 89 ? -3.294 -4.742 13.712 1.00 85.19 89 GLY A C 1
ATOM 696 O O . GLY A 1 89 ? -2.923 -3.659 14.166 1.00 85.19 89 GLY A O 1
ATOM 697 N N . THR A 1 90 ? -4.272 -4.790 12.818 1.00 92.06 90 THR A N 1
ATOM 698 C CA . THR A 1 90 ? -5.108 -3.629 12.504 1.00 92.06 90 THR A CA 1
ATOM 699 C C . THR A 1 90 ? -6.497 -4.082 12.114 1.00 92.06 90 THR A C 1
ATOM 701 O O . THR A 1 90 ? -6.691 -4.707 11.077 1.00 92.06 90 THR A O 1
ATOM 704 N N . SER A 1 91 ? -7.466 -3.745 12.963 1.00 93.62 91 SER A N 1
ATOM 705 C CA . SER A 1 91 ? -8.886 -3.904 12.662 1.00 93.62 91 SER A CA 1
ATOM 706 C C . SER A 1 91 ? -9.321 -2.812 11.698 1.00 93.62 91 SER A C 1
ATOM 708 O O . SER A 1 91 ? -9.091 -1.648 12.004 1.00 93.62 91 SER A O 1
ATOM 710 N N . ALA A 1 92 ? -9.923 -3.174 10.565 1.00 94.81 92 ALA A N 1
ATOM 711 C CA . ALA A 1 92 ? -10.407 -2.232 9.561 1.00 94.81 92 ALA A CA 1
ATOM 712 C C . ALA A 1 92 ? -11.577 -2.815 8.750 1.00 94.81 92 ALA A C 1
ATOM 714 O O . ALA A 1 92 ? -11.637 -4.018 8.512 1.00 94.81 92 ALA A O 1
ATOM 715 N N . HIS A 1 93 ? -12.487 -1.952 8.292 1.00 95.50 93 HIS A N 1
ATOM 716 C CA . HIS A 1 93 ? -13.432 -2.261 7.211 1.00 95.50 93 HIS A CA 1
ATOM 717 C C . HIS A 1 93 ? -12.798 -2.015 5.840 1.00 95.50 93 HIS A C 1
ATOM 719 O O . HIS A 1 93 ? -13.061 -2.758 4.895 1.00 95.50 93 HIS A O 1
ATOM 725 N N . TYR A 1 94 ? -11.951 -0.987 5.739 1.00 97.75 94 TYR A N 1
ATOM 726 C CA . TYR A 1 94 ? -11.229 -0.644 4.520 1.00 97.75 94 TYR A CA 1
ATOM 727 C C . TYR A 1 94 ? -9.734 -0.565 4.780 1.00 97.75 94 TYR A C 1
ATOM 729 O O . TYR A 1 94 ? -9.301 0.053 5.753 1.00 97.75 94 TYR A O 1
ATOM 737 N N . LEU A 1 95 ? -8.949 -1.112 3.859 1.00 97.94 95 LEU A N 1
ATOM 738 C CA . LEU A 1 95 ? -7.496 -0.994 3.847 1.00 97.94 95 LEU A CA 1
ATOM 739 C C . LEU A 1 95 ? -7.051 -0.460 2.490 1.00 97.94 95 LEU A C 1
ATOM 741 O O . LEU A 1 95 ? -7.477 -0.960 1.450 1.00 97.94 95 LEU A O 1
ATOM 745 N N . ARG A 1 96 ? -6.199 0.565 2.506 1.00 98.56 96 ARG A N 1
ATOM 746 C CA . ARG A 1 96 ? -5.537 1.121 1.327 1.00 98.56 96 ARG A CA 1
ATOM 747 C C . ARG A 1 96 ? -4.042 0.865 1.400 1.00 98.56 96 ARG A C 1
ATOM 749 O O . ARG A 1 96 ? -3.424 1.184 2.412 1.00 98.56 96 ARG A O 1
ATOM 756 N N . ILE A 1 97 ? -3.481 0.352 0.312 1.00 98.75 97 ILE A N 1
ATOM 757 C CA . ILE A 1 97 ? -2.039 0.259 0.077 1.00 98.75 97 ILE A CA 1
ATOM 758 C C . ILE A 1 97 ? -1.647 1.425 -0.826 1.00 98.75 97 ILE A C 1
ATOM 760 O O . ILE A 1 97 ? -2.190 1.558 -1.923 1.00 98.75 97 ILE A O 1
ATOM 764 N N . HIS A 1 98 ? -0.708 2.251 -0.368 1.00 98.69 98 HIS A N 1
ATOM 765 C CA . HIS A 1 98 ? -0.223 3.439 -1.072 1.00 98.69 98 HIS A CA 1
ATOM 766 C C . HIS A 1 98 ? 1.236 3.233 -1.490 1.00 98.69 98 HIS A C 1
ATOM 768 O O . HIS A 1 98 ? 2.126 3.342 -0.637 1.00 98.69 98 HIS A O 1
ATOM 774 N N . PRO A 1 99 ? 1.511 2.916 -2.768 1.00 98.50 99 PRO A N 1
ATOM 775 C CA . PRO A 1 99 ? 2.873 2.791 -3.271 1.00 98.50 99 PRO A CA 1
ATOM 776 C C . PRO A 1 99 ? 3.685 4.075 -3.054 1.00 98.50 99 PRO A C 1
ATOM 778 O O . PRO A 1 99 ? 3.228 5.180 -3.332 1.00 98.50 99 PRO A O 1
ATOM 781 N N . VAL A 1 100 ? 4.914 3.912 -2.567 1.00 98.31 100 VAL A N 1
ATOM 782 C CA . VAL A 1 100 ? 5.895 4.985 -2.330 1.00 98.31 100 VAL A CA 1
ATOM 783 C C . VAL A 1 100 ? 7.022 4.919 -3.357 1.00 98.31 100 VAL A C 1
ATOM 785 O O . VAL A 1 100 ? 7.461 5.950 -3.861 1.00 98.31 100 VAL A O 1
ATOM 788 N N . SER A 1 101 ? 7.495 3.713 -3.676 1.00 98.25 101 SER A N 1
ATOM 789 C CA . SER A 1 101 ? 8.346 3.456 -4.842 1.00 98.25 101 SER A CA 1
ATOM 790 C C . SER A 1 101 ? 8.028 2.100 -5.456 1.00 98.25 101 SER A C 1
ATOM 792 O O . SER A 1 101 ? 7.445 1.231 -4.803 1.00 98.25 101 SER A O 1
ATOM 794 N N . TYR A 1 102 ? 8.360 1.950 -6.732 1.00 97.25 102 TYR A N 1
ATOM 795 C CA . TYR A 1 102 ? 8.054 0.775 -7.534 1.00 97.25 102 TYR A CA 1
ATOM 796 C C . TYR A 1 102 ? 9.040 0.649 -8.698 1.00 97.25 102 TYR A C 1
ATOM 798 O O . TYR A 1 102 ? 9.596 1.645 -9.167 1.00 97.25 102 TYR A O 1
ATOM 806 N N . ASN A 1 103 ? 9.209 -0.579 -9.177 1.00 95.81 103 ASN A N 1
ATOM 807 C CA . ASN A 1 103 ? 9.872 -0.889 -10.434 1.00 95.81 103 ASN A CA 1
ATOM 808 C C . ASN A 1 103 ? 8.827 -0.994 -11.555 1.00 95.81 103 ASN A C 1
ATOM 810 O O . ASN A 1 103 ? 7.763 -1.581 -11.351 1.00 95.81 103 ASN A O 1
ATOM 814 N N . GLY A 1 104 ? 9.136 -0.434 -12.725 1.00 92.19 104 GLY A N 1
ATOM 815 C CA . GLY A 1 104 ? 8.248 -0.401 -13.888 1.00 92.19 104 GLY A CA 1
ATOM 816 C C . GLY A 1 104 ? 7.751 1.007 -14.226 1.00 92.19 104 GLY A C 1
ATOM 817 O O . GLY A 1 104 ? 8.141 1.997 -13.609 1.00 92.19 104 GLY A O 1
ATOM 818 N N . ALA A 1 105 ? 6.896 1.106 -15.246 1.00 92.12 105 ALA A N 1
ATOM 819 C CA . ALA A 1 105 ? 6.310 2.379 -15.686 1.00 92.12 105 ALA A CA 1
ATOM 820 C C . ALA A 1 105 ? 5.171 2.880 -14.772 1.00 92.12 105 ALA A C 1
ATOM 822 O O . ALA A 1 105 ? 4.811 4.055 -14.821 1.00 92.12 105 ALA A O 1
ATOM 823 N N . SER A 1 106 ? 4.608 1.990 -13.956 1.00 94.00 106 SER A N 1
ATOM 824 C CA . SER A 1 106 ? 3.519 2.233 -13.007 1.00 94.00 106 SER A CA 1
ATOM 825 C C . SER A 1 106 ? 3.667 1.308 -11.802 1.00 94.00 106 SER A C 1
ATOM 827 O O . SER A 1 106 ? 4.387 0.309 -11.862 1.00 94.00 106 SER A O 1
ATOM 829 N N . ALA A 1 107 ? 2.959 1.608 -10.713 1.00 96.31 107 ALA A N 1
ATOM 830 C CA . ALA A 1 107 ? 2.914 0.722 -9.560 1.00 96.31 107 ALA A CA 1
ATOM 831 C C . ALA A 1 107 ? 2.057 -0.503 -9.888 1.00 96.31 107 ALA A C 1
ATOM 833 O O . ALA A 1 107 ? 0.873 -0.342 -10.173 1.00 96.31 107 ALA A O 1
ATOM 834 N N . CYS A 1 108 ? 2.636 -1.701 -9.819 1.00 95.44 108 CYS A N 1
ATOM 835 C CA . CYS A 1 108 ? 1.929 -2.954 -10.066 1.00 95.44 108 CYS A CA 1
ATOM 836 C C . CYS A 1 108 ? 2.146 -3.950 -8.927 1.00 95.44 108 CYS A C 1
ATOM 838 O O . CYS A 1 108 ? 3.253 -4.046 -8.396 1.00 95.44 108 CYS A O 1
ATOM 840 N N . MET A 1 109 ? 1.104 -4.690 -8.549 1.00 96.12 109 MET A N 1
ATOM 841 C CA . MET A 1 109 ? 1.193 -5.736 -7.531 1.00 96.12 109 MET A CA 1
ATOM 842 C C . MET A 1 109 ? 0.023 -6.726 -7.580 1.00 96.12 109 MET A C 1
ATOM 844 O O . MET A 1 109 ? -1.111 -6.379 -7.914 1.00 96.12 109 MET A O 1
ATOM 848 N N . ARG A 1 110 ? 0.307 -7.952 -7.150 1.00 96.25 110 ARG A N 1
ATOM 849 C CA . ARG A 1 110 ? -0.642 -8.922 -6.596 1.00 96.25 110 ARG A CA 1
ATOM 850 C C . ARG A 1 110 ? -0.592 -8.851 -5.081 1.00 96.25 110 ARG A C 1
ATOM 852 O O . ARG A 1 110 ? 0.448 -8.510 -4.515 1.00 96.25 110 ARG A O 1
ATOM 859 N N . ILE A 1 111 ? -1.702 -9.182 -4.428 1.00 96.81 111 ILE A N 1
ATOM 860 C CA . ILE A 1 111 ? -1.776 -9.141 -2.970 1.00 96.81 111 ILE A CA 1
ATOM 861 C C . ILE A 1 111 ? -2.427 -10.394 -2.385 1.00 96.81 111 ILE A C 1
ATOM 863 O O . ILE A 1 111 ? -3.366 -10.945 -2.958 1.00 96.81 111 ILE A O 1
ATOM 867 N N . ALA A 1 112 ? -1.976 -10.774 -1.193 1.00 96.75 112 ALA A N 1
ATOM 868 C CA . ALA A 1 112 ? -2.708 -11.639 -0.278 1.00 96.75 112 ALA A CA 1
ATOM 869 C C . ALA A 1 112 ? -2.783 -10.958 1.093 1.00 96.75 112 ALA A C 1
ATOM 871 O O . ALA A 1 112 ? -1.795 -10.414 1.584 1.00 96.75 112 ALA A O 1
ATOM 872 N N . LEU A 1 113 ? -3.964 -10.960 1.707 1.00 96.00 113 LEU A N 1
ATOM 873 C CA . LEU A 1 113 ? -4.189 -10.383 3.031 1.00 96.00 113 LEU A CA 1
ATOM 874 C C . LEU A 1 113 ? -4.462 -11.512 4.015 1.00 96.00 113 LEU A C 1
ATOM 876 O O . LEU A 1 113 ? -5.333 -12.347 3.777 1.00 96.00 113 LEU A O 1
ATOM 880 N N . TYR A 1 114 ? -3.735 -11.512 5.126 1.00 95.50 114 TYR A N 1
ATOM 881 C CA . TYR A 1 114 ? -3.896 -12.493 6.189 1.00 95.50 114 TYR A CA 1
ATOM 882 C C . TYR A 1 114 ? -4.409 -11.810 7.446 1.00 95.50 114 TYR A C 1
ATOM 884 O O . TYR A 1 114 ? -3.933 -10.738 7.833 1.00 95.50 114 TYR A O 1
ATOM 892 N N . GLY A 1 115 ? -5.361 -12.456 8.103 1.00 91.81 115 GLY A N 1
ATOM 893 C CA . GLY A 1 115 ? -5.986 -11.929 9.298 1.00 91.81 115 GLY A CA 1
ATOM 894 C C . GLY A 1 115 ? -7.063 -12.854 9.831 1.00 91.81 115 GLY A C 1
ATOM 895 O O . GLY A 1 115 ? -7.202 -13.999 9.399 1.00 91.81 115 GLY A O 1
ATOM 896 N N . CYS A 1 116 ? -7.824 -12.326 10.775 1.00 87.94 116 CYS A N 1
ATOM 897 C CA . CYS A 1 116 ? -9.050 -12.929 11.259 1.00 87.94 116 CYS A CA 1
ATOM 898 C C . CYS A 1 116 ? -10.115 -11.855 11.407 1.00 87.94 116 CYS A C 1
ATOM 900 O O . CYS A 1 116 ? -9.833 -10.670 11.603 1.00 87.94 116 CYS A O 1
ATOM 902 N N . ASP A 1 117 ? -11.352 -12.288 11.335 1.00 79.88 117 ASP A N 1
ATOM 903 C CA . ASP A 1 117 ? -12.483 -11.401 11.493 1.00 79.88 117 ASP A CA 1
ATOM 904 C C . ASP A 1 117 ? -12.649 -11.124 12.990 1.00 79.88 117 ASP A C 1
ATOM 906 O O . ASP A 1 117 ? -12.450 -12.019 13.821 1.00 79.88 117 ASP A O 1
ATOM 910 N N . SER A 1 118 ? -12.946 -9.876 13.365 1.00 68.06 118 SER A N 1
ATOM 911 C CA . SER A 1 118 ? -13.274 -9.601 14.768 1.00 68.06 118 SER A CA 1
ATOM 912 C C . SER A 1 118 ? -14.532 -10.393 15.137 1.00 68.06 118 SER A C 1
ATOM 914 O O . SER A 1 118 ? -15.406 -10.544 14.288 1.00 68.06 118 SER A O 1
ATOM 916 N N . GLU A 1 119 ? -14.618 -10.918 16.364 1.00 59.56 119 GLU A N 1
ATOM 917 C CA . GLU A 1 119 ? -15.624 -11.911 16.803 1.00 59.56 119 GLU A CA 1
ATOM 918 C C . GLU A 1 119 ? -17.112 -11.508 16.631 1.00 59.56 119 GLU A C 1
ATOM 920 O O . GLU A 1 119 ? -17.999 -12.304 16.926 1.00 59.56 119 GLU A O 1
ATOM 925 N N . ASP A 1 120 ? -17.404 -10.328 16.081 1.00 54.88 120 ASP A N 1
ATOM 926 C CA . ASP A 1 120 ? -18.730 -9.834 15.702 1.00 54.88 120 ASP A CA 1
ATOM 927 C C . ASP A 1 120 ? -19.226 -10.370 14.346 1.00 54.88 120 ASP A C 1
ATOM 929 O O . ASP A 1 120 ? -19.972 -9.706 13.619 1.00 54.88 120 ASP A O 1
ATOM 933 N N . PHE A 1 121 ? -18.889 -11.611 13.997 1.00 54.62 121 PHE A N 1
ATOM 934 C CA . PHE A 1 121 ? -19.808 -12.329 13.126 1.00 54.62 121 PHE A CA 1
ATOM 935 C C . PHE A 1 121 ? -21.087 -12.590 13.911 1.00 54.62 121 PHE A C 1
ATOM 937 O O . PHE A 1 121 ? -21.003 -13.007 15.070 1.00 54.62 121 PHE A O 1
ATOM 944 N N . PRO A 1 122 ? -22.288 -12.445 13.317 1.00 53.00 122 PRO A N 1
ATOM 945 C CA . PRO A 1 122 ? -23.430 -13.134 13.881 1.00 53.00 122 PRO A CA 1
ATOM 946 C C . PRO A 1 122 ? -23.027 -14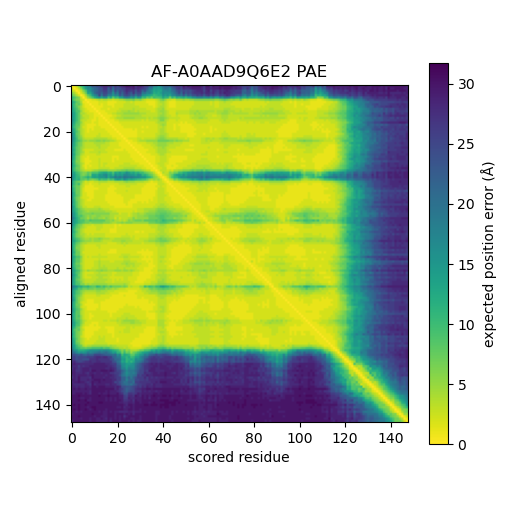.603 13.930 1.00 53.00 122 PRO A C 1
ATOM 948 O O . PRO A 1 122 ? -22.863 -15.243 12.890 1.00 53.00 122 PRO A O 1
ATOM 951 N N . SER A 1 123 ? -22.768 -15.102 15.141 1.00 51.62 123 SER A N 1
ATOM 952 C CA . SER A 1 123 ? -22.408 -16.496 15.339 1.00 51.62 123 SER A CA 1
ATOM 953 C C . SER A 1 123 ? -23.394 -17.343 14.535 1.00 51.62 123 SER A C 1
ATOM 955 O O . SER A 1 123 ? -24.579 -17.008 14.448 1.00 51.62 123 SER A O 1
ATOM 957 N N . LEU A 1 124 ? -22.945 -18.448 13.941 1.00 54.84 124 LEU A N 1
ATOM 958 C CA . LEU A 1 124 ? -23.858 -19.400 13.295 1.00 54.84 124 LEU A CA 1
ATOM 959 C C . LEU A 1 124 ? -25.033 -19.789 14.222 1.00 54.84 124 LEU A C 1
ATOM 961 O O . LEU A 1 124 ? -26.098 -20.154 13.733 1.00 54.84 124 LEU A O 1
ATOM 965 N N . GLY A 1 125 ? -24.875 -19.630 15.544 1.00 53.91 125 GLY A N 1
ATOM 966 C CA . GLY A 1 125 ? -25.951 -19.713 16.533 1.00 53.91 125 GLY A CA 1
ATOM 967 C C . GLY A 1 125 ? -27.084 -18.697 16.332 1.00 53.91 125 GLY A C 1
ATOM 968 O O . GLY A 1 125 ? -28.246 -19.089 16.366 1.00 53.91 125 GLY A O 1
ATOM 969 N N . ASN A 1 126 ? -26.780 -17.429 16.044 1.00 53.56 126 ASN A N 1
ATOM 970 C CA . ASN A 1 126 ? -27.790 -16.403 15.750 1.00 53.56 126 ASN A CA 1
ATOM 971 C C . ASN A 1 126 ? -28.445 -16.619 14.375 1.00 53.56 126 ASN A C 1
ATOM 973 O O . ASN A 1 126 ? -29.626 -16.323 14.193 1.00 53.56 126 ASN A O 1
ATOM 977 N N . LEU A 1 127 ? -27.699 -17.165 13.408 1.00 55.56 127 LEU A N 1
ATOM 978 C CA . LEU A 1 127 ? -28.234 -17.464 12.078 1.00 55.56 127 LEU A CA 1
ATOM 979 C C . LEU A 1 127 ? -29.233 -18.634 12.126 1.00 55.56 127 LEU A C 1
ATOM 981 O O . LEU A 1 127 ? -30.293 -18.552 11.510 1.00 55.56 127 LEU A O 1
ATOM 985 N N . LEU A 1 128 ? -28.943 -19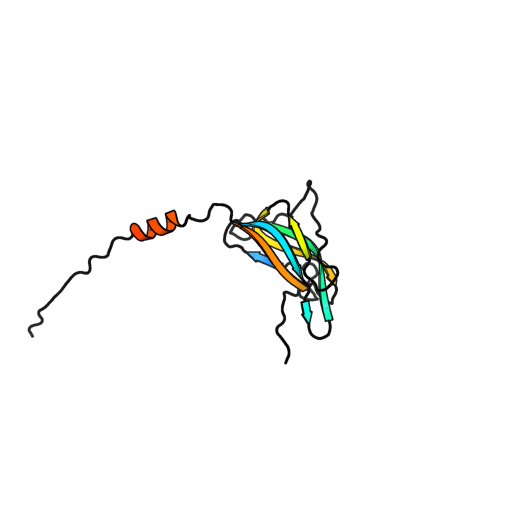.685 12.901 1.00 55.56 128 LEU A N 1
ATOM 986 C CA . LEU A 1 128 ? -29.849 -20.826 13.078 1.00 55.56 128 LEU A CA 1
ATOM 987 C C . LEU A 1 128 ? -31.110 -20.462 13.874 1.00 55.56 128 LEU A C 1
ATOM 989 O O . LEU A 1 128 ? -32.193 -20.886 13.483 1.00 55.56 128 LEU A O 1
ATOM 993 N N . GLN A 1 129 ? -31.006 -19.625 14.913 1.00 57.28 129 GLN A N 1
ATOM 994 C CA . GLN A 1 129 ? -32.188 -19.144 15.648 1.00 57.28 129 GLN A CA 1
ATOM 995 C C . GLN A 1 129 ? -33.151 -18.368 14.739 1.00 57.28 129 GLN A C 1
ATOM 997 O O . GLN A 1 129 ? -34.352 -18.605 14.770 1.00 57.28 129 GLN A O 1
ATOM 1002 N N . SER A 1 130 ? -32.633 -17.523 13.837 1.00 56.31 130 SER A N 1
ATOM 1003 C CA . SER A 1 130 ? -33.482 -16.789 12.883 1.00 56.31 130 SER A CA 1
ATOM 1004 C C . SER A 1 130 ? -34.204 -17.687 11.866 1.00 56.31 130 SER A C 1
ATOM 1006 O O . SER A 1 130 ? -35.212 -17.287 11.281 1.00 56.31 130 SER A O 1
ATOM 1008 N N . VAL A 1 131 ? -33.683 -18.895 11.625 1.00 60.12 131 VAL A N 1
ATOM 1009 C CA . VAL A 1 131 ? -34.316 -19.892 10.755 1.00 60.12 131 VAL A CA 1
ATOM 1010 C C . VAL A 1 131 ? -35.416 -20.643 11.500 1.00 60.12 131 VAL A C 1
ATOM 1012 O O . VAL A 1 131 ? -36.445 -20.900 10.880 1.00 60.12 131 VAL A O 1
ATOM 1015 N N . ASP A 1 132 ? -35.207 -20.942 12.785 1.00 61.06 132 ASP A N 1
ATOM 1016 C CA . ASP A 1 132 ? -36.146 -21.663 13.659 1.00 61.06 132 ASP A CA 1
ATOM 1017 C C . ASP A 1 132 ? -37.343 -20.784 14.083 1.00 61.06 132 ASP A C 1
ATOM 1019 O O . ASP A 1 132 ? -38.472 -21.254 14.170 1.00 61.06 132 ASP A O 1
ATOM 1023 N N . ASP A 1 133 ? -37.136 -19.470 14.229 1.00 60.75 133 ASP A N 1
ATOM 1024 C CA . ASP A 1 133 ? -38.191 -18.502 14.575 1.00 60.75 133 ASP A CA 1
ATOM 1025 C C . ASP A 1 133 ? -39.089 -18.089 13.389 1.00 60.75 133 ASP A C 1
ATOM 1027 O O . ASP A 1 133 ? -40.003 -17.272 13.550 1.00 60.75 133 ASP A O 1
ATOM 1031 N N . ARG A 1 134 ? -38.860 -18.609 12.172 1.00 60.00 134 ARG A N 1
ATOM 1032 C CA . ARG A 1 134 ? -39.778 -18.345 11.053 1.00 60.00 134 ARG A CA 1
ATOM 1033 C C . ARG A 1 134 ? -41.052 -19.170 11.250 1.00 60.00 134 ARG A C 1
ATOM 1035 O O . ARG A 1 134 ? -40.977 -20.391 11.157 1.00 60.00 134 ARG A O 1
ATOM 1042 N N . PRO A 1 135 ? -42.229 -18.544 11.444 1.00 51.50 135 PRO A N 1
ATOM 1043 C CA . PRO A 1 135 ? -43.468 -19.296 11.569 1.00 51.50 135 PRO A CA 1
ATOM 1044 C C . PRO A 1 135 ? -43.724 -20.073 10.275 1.00 51.50 135 PRO A C 1
ATOM 1046 O O . PRO A 1 135 ? -43.738 -19.488 9.184 1.00 51.50 135 PRO A O 1
ATOM 1049 N N . GLU A 1 136 ? -43.919 -21.389 10.396 1.00 55.28 136 GLU A N 1
ATOM 1050 C CA . GLU A 1 136 ? -44.426 -22.216 9.306 1.00 55.28 136 GLU A CA 1
ATOM 1051 C C . GLU A 1 136 ? -45.745 -21.603 8.830 1.00 55.28 136 GLU A C 1
ATOM 1053 O O . GLU A 1 136 ? -46.694 -21.427 9.596 1.00 55.28 136 GLU A O 1
ATOM 1058 N N . LYS A 1 137 ? -45.796 -21.202 7.558 1.00 47.47 137 LYS A N 1
ATOM 1059 C CA . LYS A 1 137 ? -47.051 -20.773 6.947 1.00 47.47 137 LYS A CA 1
ATOM 1060 C C . LYS A 1 137 ? -47.990 -21.975 6.940 1.00 47.47 137 LYS A C 1
ATOM 1062 O O . LYS A 1 137 ? -47.719 -22.940 6.234 1.00 47.47 137 LYS A O 1
ATOM 1067 N N . GLU A 1 138 ? -49.100 -21.888 7.668 1.00 41.84 138 GLU A N 1
ATOM 1068 C CA . GLU A 1 138 ? -50.236 -22.786 7.472 1.00 41.84 138 GLU A CA 1
ATOM 1069 C C . GLU A 1 138 ? -50.716 -22.647 6.018 1.00 41.84 138 GLU A C 1
ATOM 1071 O O . GLU A 1 138 ? -51.294 -21.631 5.617 1.00 41.84 138 GLU A O 1
ATOM 1076 N N . GLU A 1 139 ? -50.430 -23.656 5.194 1.00 46.06 139 GLU A N 1
ATOM 1077 C CA . GLU A 1 139 ? -51.044 -23.786 3.880 1.00 46.06 139 GLU A CA 1
ATOM 1078 C C . GLU A 1 139 ? -52.528 -24.102 4.075 1.00 46.06 139 GLU A C 1
ATOM 1080 O O . GLU A 1 139 ? -52.913 -25.186 4.514 1.00 46.06 139 GLU A O 1
ATOM 1085 N N . ASN A 1 140 ? -53.378 -23.124 3.763 1.00 39.53 140 ASN A N 1
ATOM 1086 C CA . ASN A 1 140 ? -54.821 -23.314 3.737 1.00 39.53 140 ASN A CA 1
ATOM 1087 C C . ASN A 1 140 ? -55.182 -24.367 2.680 1.00 39.53 140 ASN A C 1
ATOM 1089 O O . ASN A 1 140 ? -55.129 -24.104 1.478 1.00 39.53 140 ASN A O 1
ATOM 1093 N N . VAL A 1 141 ? -55.593 -25.544 3.146 1.00 49.41 141 VAL A N 1
ATOM 1094 C CA . VAL A 1 141 ? -56.264 -26.567 2.345 1.00 49.41 141 VAL A CA 1
ATOM 1095 C C . VAL A 1 141 ? -57.633 -26.026 1.924 1.00 49.41 141 VAL A C 1
ATOM 1097 O O . VAL A 1 14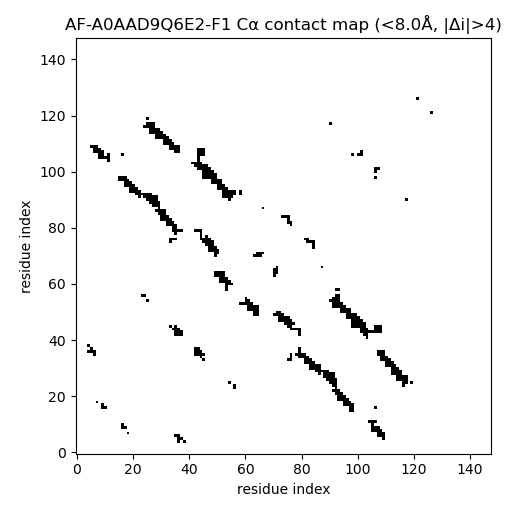1 ? -58.508 -25.827 2.764 1.00 49.41 141 VAL A O 1
ATOM 1100 N N . PHE A 1 142 ? -57.834 -25.806 0.626 1.00 41.31 142 PHE A N 1
ATOM 1101 C CA . PHE A 1 142 ? -59.160 -25.615 0.036 1.00 41.31 142 PHE A CA 1
ATOM 1102 C C . PHE A 1 142 ? -59.368 -26.637 -1.082 1.00 41.31 142 PHE A C 1
ATOM 1104 O O . PHE A 1 142 ? -58.674 -26.615 -2.094 1.00 41.31 142 PHE A O 1
ATOM 1111 N N . ASP A 1 143 ? -60.357 -27.504 -0.884 1.00 41.06 143 ASP A N 1
ATOM 1112 C CA . ASP A 1 143 ? -60.914 -28.439 -1.863 1.00 41.06 143 ASP A CA 1
ATOM 1113 C C . ASP A 1 143 ? -62.437 -28.508 -1.625 1.00 41.06 143 ASP A C 1
ATOM 1115 O O . ASP A 1 143 ? -62.888 -28.227 -0.509 1.00 41.06 143 ASP A O 1
ATOM 1119 N N . PRO A 1 144 ? -63.252 -29.009 -2.562 1.00 60.31 144 PRO A N 1
ATOM 1120 C CA . PRO A 1 144 ? -63.598 -28.510 -3.892 1.00 60.31 144 PRO A CA 1
ATOM 1121 C C . PRO A 1 144 ? -65.038 -27.946 -3.904 1.00 60.31 144 PRO A C 1
ATOM 1123 O O . PRO A 1 144 ? -65.800 -28.191 -2.976 1.00 60.31 144 PRO A O 1
ATOM 1126 N N . LEU A 1 145 ? -65.434 -27.236 -4.972 1.00 41.38 145 LEU A N 1
ATOM 1127 C CA . LEU A 1 145 ? -66.763 -27.291 -5.631 1.00 41.38 145 LEU A CA 1
ATOM 1128 C C . LEU A 1 145 ? -66.966 -26.049 -6.516 1.00 41.38 145 LEU A C 1
ATOM 1130 O O . LEU A 1 145 ? -67.325 -24.977 -6.036 1.00 41.38 145 LEU A O 1
ATOM 1134 N N . TYR A 1 146 ? -66.813 -26.223 -7.829 1.00 38.97 146 TYR A N 1
ATOM 1135 C CA . TYR A 1 146 ? -67.484 -25.379 -8.819 1.00 38.97 146 TYR A CA 1
ATOM 1136 C C . TYR A 1 146 ? -68.543 -26.232 -9.526 1.00 38.97 146 TYR A C 1
ATOM 1138 O O . TYR A 1 146 ? -68.230 -27.088 -10.350 1.00 38.97 146 TYR A O 1
ATOM 1146 N N . LEU A 1 147 ? -69.798 -26.005 -9.132 1.00 39.91 147 LEU A N 1
ATOM 1147 C CA . LEU A 1 147 ? -71.005 -26.266 -9.914 1.00 39.91 147 LEU A CA 1
ATOM 1148 C C . LEU A 1 147 ? -71.274 -25.020 -10.771 1.00 39.91 147 LEU A C 1
ATOM 1150 O O . LEU A 1 147 ? -71.271 -23.907 -10.241 1.00 39.91 147 LEU A O 1
ATOM 1154 N N . GLY A 1 148 ? -71.528 -25.227 -12.063 1.00 40.19 148 GLY A N 1
ATOM 1155 C CA . GLY A 1 148 ? -71.957 -24.223 -13.038 1.00 40.19 148 GLY A CA 1
ATOM 1156 C C . GLY A 1 148 ? -72.164 -24.862 -14.397 1.00 40.19 148 GLY A C 1
ATOM 1157 O O . GLY A 1 148 ? -71.136 -25.142 -15.047 1.00 40.19 148 GLY A O 1
#

InterPro domains:
  IPR000421 Coagulation factor 5/8, C-terminal domain [PF00754] (5-111)
  IPR000421 Coagulation factor 5/8, C-terminal domain [PS50022] (1-116)
  IPR008979 Galactose-binding-like domain superfamily [SSF49785] (4-117)

pLDDT: mean 83.99, std 19.47, range [38.97, 98.81]